Protein AF-A0A2D5IIZ1-F1 (afdb_monomer)

Solvent-accessible surface area (backbone atoms only — not comparable to full-atom values): 4179 Å² total; per-residue (Å²): 131,91,78,54,60,66,65,51,48,39,56,60,8,43,73,67,42,17,71,72,30,32,57,52,42,53,52,21,62,76,71,72,46,96,62,84,68,73,63,80,30,49,66,57,59,49,49,51,51,54,45,41,72,74,74,42,92,80,78,91,79,63,92,78,80,77,124

pLDDT: mean 83.61, std 9.4, range [41.44, 94.75]

Nearest PDB structures (foldseek):
  5uaj-assembly2_I  TM=9.478E-01  e=9.531E-08  Escherichia coli K-12
  7chw-assembly1_C  TM=9.728E-01  e=2.387E-07  Escherichia coli K-12
  8ph9-assembly1_I  TM=9.751E-01  e=4.077E-07  Escherichia coli
  5ui8-assembly1_I  TM=9.635E-01  e=3.241E-07  Escherichia coli S88
  5nwt-assembly1_C  TM=9.487E-01  e=8.761E-07  Escherichia coli K-12

Mean predicted aligned error: 7.15 Å

Secondary structure (DSSP, 8-state):
----HHHHHHHHTTTTT-HHHHHHHHHHHHHT---------HHHHHHHHHHHHTT----PPPTTTT-

Foldseek 3Di:
DPPPPVVVLCVQFLVPFPPPQVVVVVVCVVVVHPDGDGDDGVVVVVVQVVCVVVVDHDDDDDPPVPD

Structure (mmCIF, N/CA/C/O backbone):
data_AF-A0A2D5IIZ1-F1
#
_entry.id   AF-A0A2D5IIZ1-F1
#
loop_
_atom_site.group_PDB
_atom_site.id
_atom_site.type_symbol
_atom_site.label_atom_id
_atom_site.label_alt_id
_atom_site.label_comp_id
_atom_site.label_asym_id
_atom_site.label_entity_id
_atom_site.label_seq_id
_atom_site.pdbx_PDB_ins_code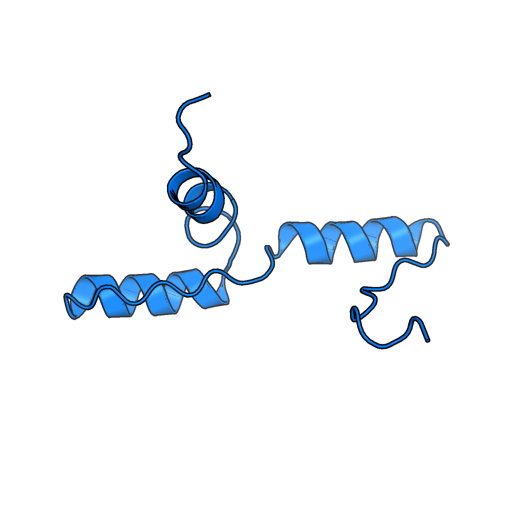
_atom_site.Cartn_x
_atom_site.Cartn_y
_atom_site.Cartn_z
_atom_site.occupancy
_atom_site.B_iso_or_equiv
_atom_site.auth_seq_id
_atom_site.auth_comp_id
_atom_site.auth_asym_id
_atom_site.auth_atom_id
_atom_site.pdbx_PDB_model_num
ATOM 1 N N . ALA A 1 1 ? -2.381 -21.826 9.321 1.00 59.69 1 ALA A N 1
ATOM 2 C CA . ALA A 1 1 ? -2.124 -20.373 9.229 1.00 59.69 1 ALA A CA 1
ATOM 3 C C . ALA A 1 1 ? -3.333 -19.635 9.802 1.00 59.69 1 ALA A C 1
ATOM 5 O O . ALA A 1 1 ? -4.444 -20.052 9.515 1.00 59.69 1 ALA A O 1
ATOM 6 N N . TYR A 1 2 ? -3.133 -18.612 10.639 1.00 71.06 2 TYR A N 1
ATOM 7 C CA . TYR A 1 2 ? -4.142 -18.026 11.548 1.00 71.06 2 TYR A CA 1
ATOM 8 C C . TYR A 1 2 ? -5.291 -17.219 10.898 1.00 71.06 2 TYR A C 1
ATOM 10 O O . TYR A 1 2 ? -6.026 -16.549 11.611 1.00 71.06 2 TYR A O 1
ATOM 18 N N . GLY A 1 3 ? -5.468 -17.244 9.571 1.00 81.50 3 GLY A N 1
ATOM 19 C CA . GLY A 1 3 ? -6.576 -16.532 8.905 1.00 81.50 3 GLY A CA 1
ATOM 20 C C . GLY A 1 3 ? -6.577 -15.005 9.087 1.00 81.50 3 GLY A C 1
ATOM 21 O O . GLY A 1 3 ? -7.578 -14.355 8.808 1.00 81.50 3 GLY A O 1
ATOM 22 N N . ALA A 1 4 ? -5.465 -14.419 9.540 1.00 88.31 4 ALA A N 1
ATOM 23 C CA . ALA A 1 4 ? -5.344 -13.007 9.902 1.00 88.31 4 ALA A CA 1
ATOM 24 C C . ALA A 1 4 ? -5.071 -12.103 8.682 1.00 88.31 4 ALA A C 1
ATOM 26 O O . ALA A 1 4 ? -4.110 -11.335 8.671 1.00 88.31 4 ALA A O 1
ATOM 27 N N . ALA A 1 5 ? -5.896 -12.225 7.637 1.00 86.31 5 ALA A N 1
ATOM 28 C CA . ALA A 1 5 ? -5.739 -11.468 6.394 1.00 86.31 5 ALA A CA 1
ATOM 29 C C . ALA A 1 5 ? -5.740 -9.949 6.644 1.00 86.31 5 ALA A C 1
ATOM 31 O O . ALA A 1 5 ? -4.852 -9.255 6.160 1.00 86.31 5 ALA A O 1
ATOM 32 N N . TYR A 1 6 ? -6.656 -9.459 7.484 1.00 85.25 6 TYR A N 1
ATOM 33 C CA . TYR A 1 6 ? -6.756 -8.041 7.847 1.00 85.25 6 TYR A CA 1
ATOM 34 C C . TYR A 1 6 ? -5.542 -7.544 8.632 1.00 85.25 6 TYR A C 1
ATOM 36 O O . TYR A 1 6 ? -4.980 -6.504 8.311 1.00 85.25 6 TYR A O 1
ATOM 44 N N . THR A 1 7 ? -5.066 -8.319 9.610 1.00 86.88 7 THR A N 1
ATOM 45 C CA . THR A 1 7 ? -3.863 -7.953 10.371 1.00 86.88 7 THR A CA 1
ATOM 46 C C . THR A 1 7 ? -2.638 -7.873 9.464 1.00 86.88 7 THR A C 1
ATOM 48 O O . THR A 1 7 ? -1.827 -6.962 9.606 1.00 86.88 7 THR A O 1
ATOM 51 N N . LEU A 1 8 ? -2.498 -8.805 8.517 1.00 87.44 8 LEU A N 1
ATOM 52 C CA . LEU A 1 8 ? -1.407 -8.771 7.548 1.00 87.44 8 LEU A CA 1
ATOM 53 C C . LEU A 1 8 ? -1.540 -7.578 6.591 1.00 87.44 8 LEU A C 1
ATOM 55 O O . LEU A 1 8 ? -0.551 -6.895 6.340 1.00 87.44 8 LEU A O 1
ATOM 59 N N . GLN A 1 9 ? -2.749 -7.299 6.103 1.00 87.38 9 GLN A N 1
ATOM 60 C CA . GLN A 1 9 ? -3.021 -6.154 5.239 1.00 87.38 9 GLN A CA 1
ATOM 61 C C . GLN A 1 9 ? -2.655 -4.843 5.934 1.00 87.38 9 GLN A C 1
ATOM 63 O O . GLN A 1 9 ? -1.935 -4.037 5.354 1.00 87.38 9 GLN A O 1
ATOM 68 N N . GLU A 1 10 ? -3.061 -4.647 7.189 1.00 85.25 10 GLU A N 1
ATOM 69 C CA . GLU A 1 10 ? -2.705 -3.454 7.961 1.00 85.25 10 GLU A CA 1
ATOM 70 C C . GLU A 1 10 ? -1.192 -3.278 8.092 1.00 85.25 10 GLU A C 1
ATOM 72 O O . GLU A 1 10 ? -0.680 -2.174 7.915 1.00 85.25 10 GLU A O 1
ATOM 77 N N . MET A 1 11 ? -0.480 -4.370 8.394 1.00 88.31 11 MET A N 1
ATOM 78 C CA . MET A 1 11 ? 0.976 -4.364 8.552 1.00 88.31 11 MET A CA 1
ATOM 79 C C . MET A 1 11 ? 1.697 -3.991 7.252 1.00 88.31 11 MET A C 1
ATOM 81 O O . MET A 1 11 ? 2.718 -3.317 7.314 1.00 88.31 11 MET A O 1
ATOM 85 N N . LEU A 1 12 ? 1.170 -4.398 6.094 1.00 86.38 12 LEU A N 1
ATOM 86 C CA . LEU A 1 12 ? 1.769 -4.127 4.781 1.00 86.38 12 LEU A CA 1
ATOM 87 C C . LEU A 1 12 ? 1.316 -2.801 4.147 1.00 86.38 12 LEU A C 1
ATOM 89 O O . LEU A 1 12 ? 1.945 -2.338 3.202 1.00 86.38 12 LEU A O 1
ATOM 93 N N . THR A 1 13 ? 0.231 -2.195 4.635 1.00 87.19 13 THR A N 1
ATOM 94 C CA . THR A 1 13 ? -0.359 -0.968 4.068 1.00 87.19 13 THR A CA 1
ATOM 95 C C . THR A 1 13 ? -0.273 0.187 5.067 1.00 87.19 13 THR A C 1
ATOM 97 O O . THR A 1 13 ? 0.791 0.779 5.238 1.00 87.19 13 THR A O 1
ATOM 100 N N . VAL A 1 14 ? -1.370 0.488 5.765 1.00 84.50 14 VAL A N 1
ATOM 101 C CA . VAL A 1 14 ? -1.583 1.679 6.601 1.00 84.50 14 VAL A CA 1
ATOM 102 C C . VAL A 1 14 ? -0.612 1.811 7.777 1.00 84.50 14 VAL A C 1
ATOM 104 O O . VAL A 1 14 ? -0.404 2.923 8.260 1.00 84.50 14 VAL A O 1
ATOM 107 N N . LYS A 1 15 ? 0.013 0.712 8.232 1.00 85.81 15 LYS A N 1
ATOM 108 C CA . LYS A 1 15 ? 1.027 0.742 9.302 1.00 85.81 15 LYS A CA 1
ATOM 109 C C . LYS A 1 15 ? 2.466 0.908 8.803 1.00 85.81 15 LYS A C 1
ATOM 111 O O . LYS A 1 15 ? 3.303 1.317 9.603 1.00 85.81 15 LYS A O 1
ATOM 116 N N . SER A 1 16 ? 2.761 0.610 7.535 1.00 84.81 16 SER A N 1
ATOM 117 C CA . SER A 1 16 ? 4.126 0.669 6.981 1.00 84.81 16 SER A CA 1
ATOM 118 C C . SER A 1 16 ? 4.267 1.741 5.903 1.00 84.81 16 SER A C 1
ATOM 120 O O . SER A 1 16 ? 5.031 2.691 6.076 1.00 84.81 16 SER A O 1
ATOM 122 N N . ASP A 1 17 ? 3.497 1.618 4.819 1.00 84.62 17 ASP A N 1
ATOM 123 C CA . ASP A 1 17 ? 3.854 2.196 3.517 1.00 84.62 17 ASP A CA 1
ATOM 124 C C . ASP A 1 17 ? 2.736 3.026 2.859 1.00 84.62 17 ASP A C 1
ATOM 126 O O . ASP A 1 17 ? 3.003 3.766 1.913 1.00 84.62 17 ASP A O 1
ATOM 130 N N . ASP A 1 18 ? 1.487 2.937 3.326 1.00 84.44 18 ASP A N 1
ATOM 131 C CA . ASP A 1 18 ? 0.374 3.712 2.760 1.00 84.44 18 ASP A CA 1
ATOM 132 C C . ASP A 1 18 ? 0.297 5.113 3.390 1.00 84.44 18 ASP A C 1
ATOM 134 O O . ASP A 1 18 ? -0.262 5.321 4.470 1.00 84.44 18 ASP A O 1
ATOM 138 N N . VAL A 1 19 ? 0.876 6.101 2.702 1.00 81.44 19 VAL A N 1
ATOM 139 C CA . VAL A 1 19 ? 0.941 7.499 3.163 1.00 81.44 19 VAL A CA 1
ATOM 140 C C . VAL A 1 19 ? -0.445 8.144 3.254 1.00 81.44 19 VAL A C 1
ATOM 142 O O . VAL A 1 19 ? -0.700 8.903 4.192 1.00 81.44 19 VAL A O 1
ATOM 145 N N . ALA A 1 20 ? -1.335 7.855 2.301 1.00 80.88 20 ALA A N 1
ATOM 146 C CA . ALA A 1 20 ? -2.674 8.437 2.260 1.00 80.88 20 ALA A CA 1
ATOM 147 C C . ALA A 1 20 ? -3.585 7.795 3.318 1.00 80.88 20 ALA A C 1
ATOM 149 O O . ALA A 1 20 ? -4.283 8.505 4.049 1.00 80.88 20 ALA A O 1
ATOM 150 N N . GLY A 1 21 ? -3.522 6.468 3.449 1.00 82.44 21 GLY A N 1
ATOM 151 C CA . GLY A 1 21 ? -4.244 5.705 4.463 1.00 82.44 21 GLY A CA 1
ATOM 152 C C . GLY A 1 21 ? -3.800 6.046 5.885 1.00 82.44 21 GLY A C 1
ATOM 153 O O . GLY A 1 21 ? -4.641 6.187 6.770 1.00 82.44 21 GLY A O 1
ATOM 154 N N . ARG A 1 22 ? -2.503 6.297 6.116 1.00 84.56 22 ARG A N 1
ATOM 155 C CA . ARG A 1 22 ? -1.973 6.606 7.455 1.00 84.56 22 ARG A CA 1
ATOM 156 C C . ARG A 1 22 ? -2.616 7.842 8.088 1.00 84.56 22 ARG A C 1
ATOM 158 O O . ARG A 1 22 ? -2.959 7.809 9.266 1.00 84.56 22 ARG A O 1
ATOM 165 N N . THR A 1 23 ? -2.806 8.924 7.331 1.00 83.94 23 THR A N 1
ATOM 166 C CA . THR A 1 23 ? -3.420 10.159 7.856 1.00 83.94 23 THR A CA 1
ATOM 167 C C . THR A 1 23 ? -4.891 9.955 8.213 1.00 83.94 23 THR A C 1
ATOM 169 O O . THR A 1 23 ? -5.315 10.379 9.287 1.00 83.94 23 THR A O 1
ATOM 172 N N . LYS A 1 24 ? -5.649 9.259 7.354 1.00 84.38 24 LYS A N 1
ATOM 173 C CA . LYS A 1 24 ? -7.050 8.907 7.628 1.00 84.38 24 LYS A CA 1
ATOM 174 C C . LYS A 1 24 ? -7.163 8.034 8.877 1.00 84.38 24 LYS A C 1
ATOM 176 O O . LYS A 1 24 ? -7.968 8.326 9.749 1.00 84.38 24 LYS A O 1
ATOM 181 N N . VAL A 1 25 ? -6.298 7.026 9.006 1.00 86.25 25 VAL A N 1
ATOM 182 C CA . VAL A 1 25 ? -6.262 6.145 10.182 1.00 86.25 25 VAL A CA 1
ATOM 183 C C . VAL A 1 25 ? -5.957 6.931 11.457 1.00 86.25 25 VAL A C 1
ATOM 185 O O . VAL A 1 25 ? -6.615 6.715 12.469 1.00 86.25 25 VAL A O 1
ATOM 188 N N . TYR A 1 26 ? -5.025 7.889 11.427 1.00 85.12 26 TYR A N 1
ATOM 189 C CA . TYR A 1 26 ? -4.793 8.767 12.578 1.00 85.12 26 TYR A CA 1
ATOM 190 C C . TYR A 1 26 ? -6.036 9.579 12.958 1.00 85.12 26 TYR A C 1
ATOM 192 O O . TYR A 1 26 ? -6.362 9.673 14.140 1.00 85.12 26 TYR A O 1
ATOM 200 N N . GLU A 1 27 ? -6.737 10.150 11.980 1.00 86.44 27 GLU A N 1
ATOM 201 C CA . GLU A 1 27 ? -7.966 10.910 12.219 1.00 86.44 27 GLU A CA 1
ATOM 202 C C . GLU A 1 27 ? -9.074 10.025 12.809 1.00 86.44 27 GLU A C 1
ATOM 204 O O . GLU A 1 27 ? -9.709 10.403 13.794 1.00 86.44 27 GLU A O 1
ATOM 209 N N . SER A 1 28 ? -9.251 8.822 12.267 1.00 85.06 28 SER A N 1
ATOM 210 C CA . SER A 1 28 ? -10.206 7.819 12.739 1.00 85.06 28 SER A CA 1
ATOM 211 C C . SER A 1 28 ? -9.902 7.341 14.164 1.00 85.06 28 SER A C 1
ATOM 213 O O . SER A 1 28 ? -10.809 7.291 14.992 1.00 85.06 28 SER A O 1
ATOM 215 N N . ILE A 1 29 ? -8.626 7.119 14.509 1.00 86.62 29 ILE A N 1
ATOM 216 C CA . ILE A 1 29 ? -8.205 6.780 15.880 1.00 86.62 29 ILE A CA 1
ATOM 217 C C . ILE A 1 29 ? -8.549 7.909 16.860 1.00 86.62 29 ILE A C 1
ATOM 219 O O . ILE A 1 29 ? -9.019 7.642 17.964 1.00 86.62 29 ILE A O 1
ATOM 223 N N . VAL A 1 30 ? -8.338 9.173 16.472 1.00 89.81 30 VAL A N 1
ATOM 224 C CA . VAL A 1 30 ? -8.656 10.329 17.330 1.00 89.81 30 VAL A CA 1
ATOM 225 C C . VAL A 1 30 ? -10.169 10.511 17.495 1.0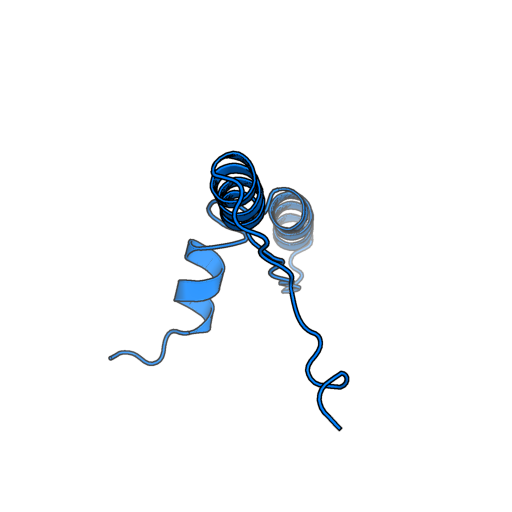0 89.81 30 VAL A C 1
ATOM 227 O O . VAL A 1 30 ? -10.621 10.876 18.579 1.00 89.81 30 VAL A O 1
ATOM 230 N N . LYS A 1 31 ? -10.954 10.250 16.444 1.00 88.88 31 LYS A N 1
ATOM 231 C CA . LYS A 1 31 ? -12.424 10.347 16.467 1.00 88.88 31 LYS A CA 1
ATOM 232 C C . LYS A 1 31 ? -13.115 9.139 17.107 1.00 88.88 31 LYS A C 1
ATOM 234 O O . LYS A 1 31 ? -14.290 9.239 17.447 1.00 88.88 31 LYS A O 1
ATOM 239 N N . GLY A 1 32 ? -12.403 8.028 17.295 1.00 85.69 32 GLY A N 1
ATOM 240 C CA . GLY A 1 32 ? -12.979 6.767 17.769 1.00 85.69 32 GLY A CA 1
ATOM 241 C C . GLY A 1 32 ? -13.855 6.073 16.720 1.00 85.69 32 GLY A C 1
ATOM 242 O O . GLY A 1 32 ? -14.792 5.367 17.081 1.00 85.69 32 GLY A O 1
ATOM 243 N N . GLU A 1 33 ? -13.581 6.304 15.436 1.00 83.19 33 GLU A N 1
ATOM 244 C CA . GLU A 1 33 ? -14.285 5.689 14.308 1.00 83.19 33 GLU A CA 1
ATOM 245 C C . GLU A 1 33 ? -13.455 4.519 13.758 1.00 83.19 33 GLU A C 1
ATOM 247 O O . GLU A 1 33 ? -12.270 4.684 13.478 1.00 83.19 33 GLU A O 1
ATOM 252 N N . ASP A 1 34 ? -14.068 3.353 13.542 1.00 72.19 34 ASP A N 1
ATOM 253 C CA . ASP A 1 34 ? -13.401 2.173 12.961 1.00 72.19 34 ASP A CA 1
ATOM 254 C C . ASP A 1 34 ? -13.490 2.180 11.425 1.00 72.19 34 ASP A C 1
ATOM 256 O O . ASP A 1 34 ? -14.042 1.267 10.808 1.00 72.19 34 ASP A O 1
ATOM 260 N N . ASN A 1 35 ? -12.983 3.239 10.787 1.00 72.38 35 ASN A N 1
ATOM 261 C CA . ASN A 1 35 ? -12.927 3.309 9.327 1.00 72.38 35 ASN A CA 1
ATOM 262 C C . ASN A 1 35 ? -11.505 3.035 8.822 1.00 72.38 35 ASN A C 1
ATOM 264 O O . ASN A 1 35 ? -10.604 3.858 8.985 1.00 72.38 35 ASN A O 1
ATOM 268 N N . P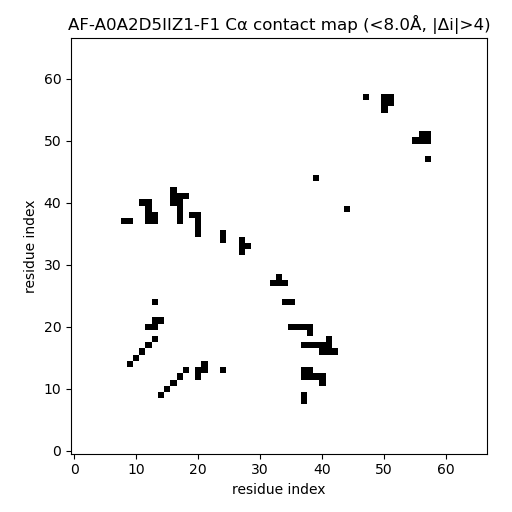HE A 1 36 ? -11.314 1.871 8.200 1.00 68.19 36 PHE A N 1
ATOM 269 C CA . PHE A 1 36 ? -10.018 1.407 7.708 1.00 68.19 36 PHE A CA 1
ATOM 270 C C . PHE A 1 36 ? -10.093 1.144 6.204 1.00 68.19 36 PHE A C 1
ATOM 272 O O . PHE A 1 36 ? -10.585 0.110 5.758 1.00 68.19 36 PHE A O 1
ATOM 279 N N . GLU A 1 37 ? -9.573 2.082 5.416 1.00 74.44 37 GLU A N 1
ATOM 280 C CA . GLU A 1 37 ? -9.365 1.907 3.978 1.00 74.44 37 GLU A CA 1
ATOM 281 C C . GLU A 1 37 ? -7.871 1.703 3.723 1.00 74.44 37 GLU A C 1
ATOM 283 O O . GLU A 1 37 ? -7.076 2.631 3.872 1.00 74.44 37 GLU A O 1
ATOM 288 N N . ALA A 1 38 ? -7.489 0.481 3.358 1.00 76.19 38 ALA A N 1
ATOM 289 C CA . ALA A 1 38 ? -6.129 0.159 2.949 1.00 76.19 38 ALA A CA 1
ATOM 290 C C . ALA A 1 38 ? -5.986 0.342 1.433 1.00 76.19 38 ALA A C 1
ATOM 292 O O . ALA A 1 38 ? -6.679 -0.322 0.660 1.00 76.19 38 ALA A O 1
ATOM 293 N N . GLY A 1 39 ? -5.093 1.240 1.017 1.00 82.31 39 GLY A N 1
ATOM 294 C CA . GLY A 1 39 ? -4.763 1.467 -0.384 1.00 82.31 39 GLY A CA 1
ATOM 295 C C . GLY A 1 39 ? -3.638 0.567 -0.900 1.00 82.31 39 GLY A C 1
ATOM 296 O O . GLY A 1 39 ? -3.167 -0.354 -0.227 1.00 82.31 39 GLY A O 1
ATOM 297 N N . VAL A 1 40 ? -3.184 0.861 -2.120 1.00 85.19 40 VAL A N 1
ATOM 298 C CA . VAL A 1 40 ? -1.980 0.250 -2.700 1.00 85.19 40 VAL A CA 1
ATOM 299 C C . VAL A 1 40 ? -0.742 0.795 -1.967 1.00 85.19 40 VAL A C 1
ATOM 301 O O . VAL A 1 40 ? -0.608 2.015 -1.862 1.00 85.19 40 VAL A O 1
ATOM 304 N N . PRO A 1 41 ? 0.177 -0.061 -1.478 1.00 88.62 41 PRO A N 1
ATOM 305 C CA . PRO A 1 41 ? 1.419 0.387 -0.852 1.00 88.62 41 PRO A CA 1
ATOM 306 C C . PRO A 1 41 ? 2.274 1.222 -1.804 1.00 88.62 41 PRO A C 1
ATOM 308 O O . PRO A 1 41 ? 2.456 0.859 -2.969 1.00 88.62 41 PRO A O 1
ATOM 311 N N . GLU A 1 42 ? 2.904 2.280 -1.298 1.00 87.88 42 GLU A N 1
ATOM 312 C CA . GLU A 1 42 ? 3.794 3.097 -2.130 1.00 87.88 42 GLU A CA 1
ATOM 313 C C . GLU A 1 42 ? 5.029 2.305 -2.602 1.00 87.88 42 GLU A C 1
ATOM 315 O O . GLU A 1 42 ? 5.545 2.532 -3.696 1.00 87.88 42 GLU A O 1
ATOM 320 N N . SER A 1 43 ? 5.452 1.297 -1.834 1.00 90.00 43 SER A N 1
ATOM 321 C CA . SER A 1 43 ? 6.506 0.350 -2.217 1.00 90.00 43 SER A CA 1
ATOM 322 C C . SER A 1 43 ? 6.179 -0.419 -3.506 1.00 90.00 43 SER A C 1
ATOM 324 O O . SER A 1 43 ? 7.077 -0.676 -4.309 1.00 90.00 43 SER A O 1
ATOM 326 N N . PHE A 1 44 ? 4.902 -0.706 -3.778 1.00 90.25 44 PHE A N 1
ATOM 327 C CA . PHE A 1 44 ? 4.480 -1.311 -5.043 1.00 90.25 44 PHE A CA 1
ATOM 328 C C . PHE A 1 44 ? 4.617 -0.330 -6.218 1.00 90.25 44 PHE A C 1
ATOM 330 O O . PHE A 1 44 ? 5.122 -0.697 -7.279 1.00 90.25 44 PHE A 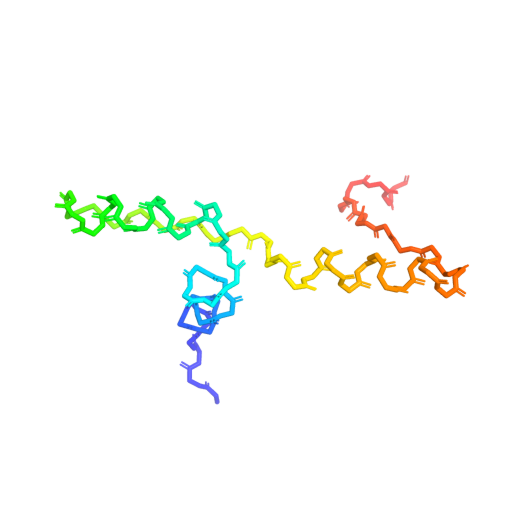O 1
ATOM 337 N N . ASN A 1 45 ? 4.259 0.944 -6.025 1.00 88.62 45 ASN A N 1
ATOM 338 C CA . ASN A 1 45 ? 4.462 1.984 -7.040 1.00 88.62 45 ASN A CA 1
ATOM 339 C C . ASN A 1 45 ? 5.948 2.182 -7.377 1.00 88.62 45 ASN A C 1
ATOM 341 O O . ASN A 1 45 ? 6.298 2.398 -8.541 1.00 88.62 45 ASN A O 1
ATOM 345 N N . VAL A 1 46 ? 6.829 2.108 -6.374 1.00 92.25 46 VAL A N 1
ATOM 346 C CA . VAL A 1 46 ? 8.284 2.151 -6.578 1.00 92.25 46 VAL A CA 1
ATOM 347 C C . VAL A 1 46 ? 8.748 0.936 -7.378 1.00 92.25 46 VAL A C 1
ATOM 349 O O . VAL A 1 46 ? 9.425 1.117 -8.387 1.00 92.25 46 VAL A O 1
ATOM 352 N N . LEU A 1 47 ? 8.309 -0.271 -7.013 1.00 92.31 47 LEU A N 1
ATOM 353 C CA . LEU A 1 47 ? 8.633 -1.500 -7.739 1.00 92.31 47 LEU A CA 1
ATOM 354 C C . LEU A 1 47 ? 8.259 -1.408 -9.228 1.00 92.31 47 LEU A C 1
ATOM 356 O O . LEU A 1 47 ? 9.078 -1.720 -10.090 1.00 92.31 47 LEU A O 1
ATOM 360 N N . VAL A 1 48 ? 7.054 -0.926 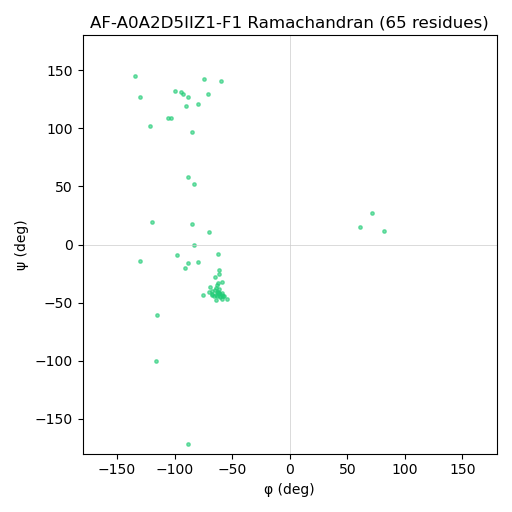-9.554 1.00 91.44 48 VAL A N 1
ATOM 361 C CA . VAL A 1 48 ? 6.620 -0.741 -10.952 1.00 91.44 48 VAL A CA 1
ATOM 362 C C . VAL A 1 48 ? 7.561 0.210 -11.703 1.00 91.44 48 VAL A C 1
ATOM 364 O O . VAL A 1 48 ? 7.920 -0.047 -12.854 1.00 91.44 48 VAL A O 1
ATOM 367 N N . LYS A 1 49 ? 7.999 1.302 -11.064 1.00 90.56 49 LYS A N 1
ATOM 368 C CA . LYS A 1 49 ? 8.944 2.259 -11.664 1.00 90.56 49 LYS A CA 1
ATOM 369 C C . LYS A 1 49 ? 10.336 1.654 -11.857 1.00 90.56 49 LYS A C 1
ATOM 371 O O . LYS A 1 49 ? 10.947 1.894 -12.895 1.00 90.56 49 LYS A O 1
ATOM 376 N N . GLU A 1 50 ? 10.821 0.862 -10.905 1.00 94.75 50 GLU A N 1
ATOM 377 C CA . GLU A 1 50 ? 12.114 0.172 -11.006 1.00 94.75 50 GLU A CA 1
ATOM 378 C C . GLU A 1 50 ? 12.121 -0.849 -12.148 1.00 94.75 50 GLU A C 1
ATOM 380 O O . GLU A 1 50 ? 13.047 -0.867 -12.958 1.00 94.75 50 GLU A O 1
ATOM 385 N N . VAL A 1 51 ? 11.046 -1.630 -12.283 1.00 93.75 51 VAL A N 1
ATOM 386 C CA . VAL A 1 51 ? 10.867 -2.584 -13.388 1.00 93.75 51 VAL A CA 1
ATOM 387 C C . VAL A 1 51 ? 10.809 -1.862 -14.740 1.00 93.75 51 VAL A C 1
ATOM 389 O O . VAL A 1 51 ? 11.478 -2.280 -15.687 1.00 93.75 51 VAL A O 1
ATOM 392 N N . ARG A 1 52 ? 10.104 -0.7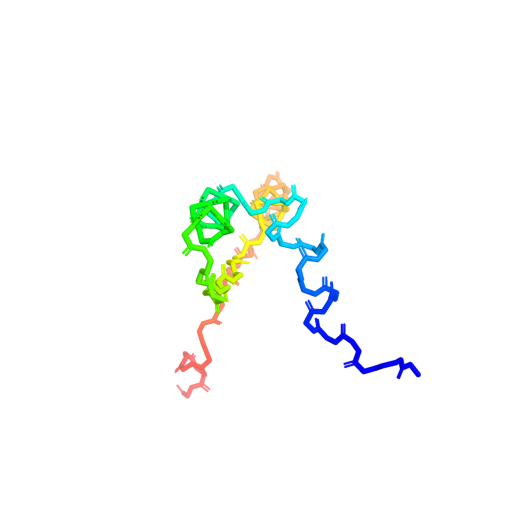25 -14.829 1.00 90.69 52 ARG A N 1
ATOM 393 C CA . ARG A 1 52 ? 10.104 0.131 -16.033 1.00 90.69 52 ARG A CA 1
ATOM 394 C C . ARG A 1 52 ? 11.484 0.695 -16.361 1.00 90.69 52 ARG A C 1
ATOM 396 O O . ARG A 1 52 ? 11.824 0.814 -17.536 1.00 90.69 52 ARG A O 1
ATOM 403 N N . GLY A 1 53 ? 12.307 0.978 -15.353 1.00 91.88 53 GLY A N 1
ATOM 404 C CA . GLY A 1 53 ? 13.706 1.380 -15.531 1.00 91.88 53 GLY A CA 1
ATOM 405 C C . GLY A 1 53 ? 14.571 0.316 -16.219 1.00 91.88 53 GLY A C 1
ATOM 406 O O . GLY A 1 53 ? 15.539 0.661 -16.892 1.00 91.88 53 GLY A O 1
ATOM 407 N N . LEU A 1 54 ? 14.192 -0.963 -16.118 1.00 93.81 54 LEU A N 1
ATOM 408 C CA . LEU A 1 54 ? 14.841 -2.077 -16.820 1.00 93.81 54 LEU A CA 1
ATOM 409 C C . LEU A 1 54 ? 14.348 -2.254 -18.270 1.00 93.81 54 LEU A C 1
ATOM 411 O O . LEU A 1 54 ? 14.81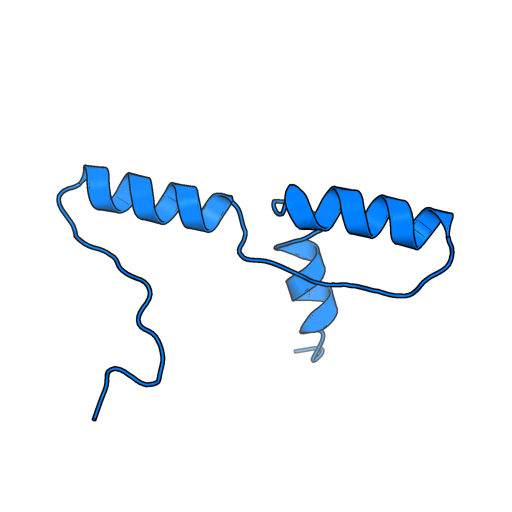7 -3.153 -18.965 1.00 93.81 54 LEU A O 1
ATOM 415 N N . GLY A 1 55 ? 13.410 -1.423 -18.738 1.00 91.88 55 GLY A N 1
ATOM 416 C CA . GLY A 1 55 ? 12.792 -1.545 -20.063 1.00 91.88 55 GLY A CA 1
ATOM 417 C C . GLY A 1 55 ? 11.653 -2.568 -20.132 1.00 91.88 55 GLY A C 1
ATOM 418 O O . GLY A 1 55 ? 11.208 -2.911 -21.225 1.00 91.88 55 GLY A O 1
ATOM 419 N N . LEU A 1 56 ? 11.176 -3.059 -18.984 1.00 92.00 56 LEU A N 1
ATOM 420 C CA . LEU A 1 56 ? 10.035 -3.968 -18.888 1.00 92.00 56 LEU A CA 1
ATOM 421 C C . LEU A 1 56 ? 8.750 -3.169 -18.639 1.00 92.00 56 LEU A C 1
ATOM 423 O O . LEU A 1 56 ? 8.709 -2.328 -17.742 1.00 92.00 56 LEU A O 1
ATOM 427 N N . ASN A 1 57 ? 7.690 -3.435 -19.408 1.00 88.88 57 ASN A N 1
ATOM 428 C CA . ASN A 1 57 ? 6.397 -2.795 -19.176 1.00 88.88 57 ASN A CA 1
ATOM 429 C C . ASN A 1 57 ? 5.559 -3.609 -18.184 1.00 88.88 57 ASN A C 1
ATOM 431 O O . ASN A 1 57 ? 5.341 -4.802 -18.381 1.00 88.88 57 ASN A O 1
ATOM 435 N N . MET A 1 58 ? 5.090 -2.946 -17.131 1.00 88.44 58 MET A N 1
ATOM 436 C CA . MET A 1 58 ? 4.186 -3.503 -16.131 1.00 88.44 58 MET A CA 1
ATOM 437 C C . MET A 1 58 ? 3.019 -2.533 -15.960 1.00 88.44 58 MET A C 1
ATOM 439 O O . MET A 1 58 ? 3.225 -1.333 -15.732 1.00 88.44 58 MET A O 1
ATOM 443 N N . GLU A 1 59 ? 1.809 -3.064 -16.086 1.00 86.62 59 GLU A N 1
ATOM 444 C CA . GLU A 1 59 ? 0.545 -2.337 -16.020 1.00 86.62 59 GLU A CA 1
ATOM 445 C C . GLU A 1 59 ? -0.421 -3.109 -15.120 1.00 86.62 59 GLU A C 1
ATOM 447 O O . GLU A 1 59 ? -0.372 -4.339 -15.045 1.00 86.62 59 GLU A O 1
ATOM 452 N N . LEU A 1 60 ? -1.251 -2.371 -14.386 1.00 84.44 60 LEU A N 1
ATOM 453 C CA . LEU A 1 60 ? -2.368 -2.949 -13.653 1.00 84.44 60 LEU A CA 1
ATOM 454 C C . LEU A 1 60 ? -3.486 -3.170 -14.666 1.00 84.44 60 LEU A C 1
ATOM 456 O O . LEU A 1 60 ? -3.903 -2.217 -15.316 1.00 84.44 60 LEU A O 1
ATOM 460 N N . LEU A 1 61 ? -3.910 -4.419 -14.814 1.00 88.00 61 LEU A N 1
ATOM 461 C CA . LEU A 1 61 ? -5.037 -4.776 -15.663 1.00 88.00 61 LEU A CA 1
ATOM 462 C C . LEU A 1 61 ? -6.293 -4.795 -14.804 1.00 88.00 61 LEU A C 1
ATOM 464 O O . LEU A 1 61 ? -6.314 -5.453 -13.757 1.00 88.00 61 LEU A O 1
ATOM 468 N N . ASP A 1 62 ? -7.328 -4.103 -15.258 1.00 85.94 62 ASP A N 1
ATOM 469 C CA . ASP A 1 62 ? -8.648 -4.236 -14.664 1.00 85.94 62 ASP A CA 1
ATOM 470 C C . ASP A 1 62 ? -9.260 -5.568 -15.106 1.00 85.94 62 ASP A C 1
ATOM 472 O O . ASP A 1 62 ? -9.084 -6.022 -16.238 1.00 85.94 62 ASP A O 1
ATOM 476 N N . ALA A 1 63 ? -9.988 -6.221 -14.200 1.00 78.19 63 ALA A N 1
ATOM 477 C CA . ALA A 1 63 ? -10.554 -7.551 -14.437 1.00 78.19 63 ALA A CA 1
ATOM 478 C C . ALA A 1 63 ? -11.580 -7.599 -15.593 1.00 78.19 63 ALA A C 1
ATOM 480 O O . ALA A 1 63 ? -11.998 -8.686 -15.983 1.00 78.19 63 ALA A O 1
ATOM 481 N N . GLU A 1 64 ? -11.974 -6.443 -16.132 1.00 70.94 64 GLU A N 1
ATOM 482 C CA . GLU A 1 64 ? -12.960 -6.292 -17.206 1.00 70.94 64 GLU A CA 1
ATOM 483 C C . GLU A 1 64 ? -12.334 -6.137 -18.607 1.00 70.94 64 GLU A C 1
ATOM 485 O O . GLU A 1 64 ? -13.049 -6.237 -19.597 1.00 70.94 64 GLU A O 1
ATOM 490 N N . GLU A 1 65 ? -11.012 -5.967 -18.740 1.00 60.72 65 GLU A N 1
ATOM 491 C CA . GLU A 1 65 ? -10.346 -5.813 -20.053 1.00 60.72 65 GLU A CA 1
ATOM 492 C C . GLU A 1 65 ? -10.008 -7.155 -20.746 1.00 60.72 65 GLU A C 1
ATOM 494 O O . GLU A 1 65 ? -9.174 -7.214 -21.650 1.00 60.72 65 GLU A O 1
ATOM 499 N N . GLY 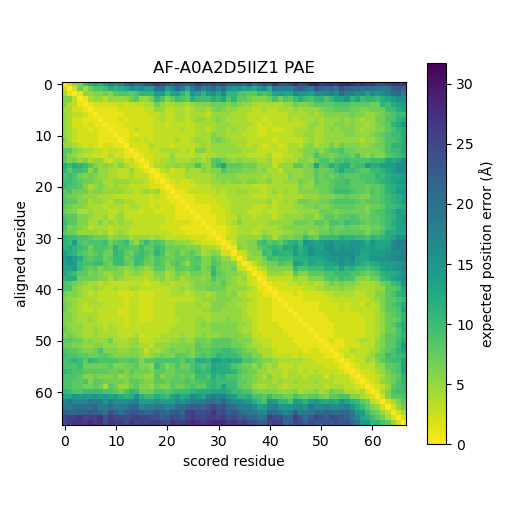A 1 66 ? -10.640 -8.252 -20.314 1.00 56.72 66 GLY A N 1
ATOM 500 C CA . GLY A 1 66 ? -10.337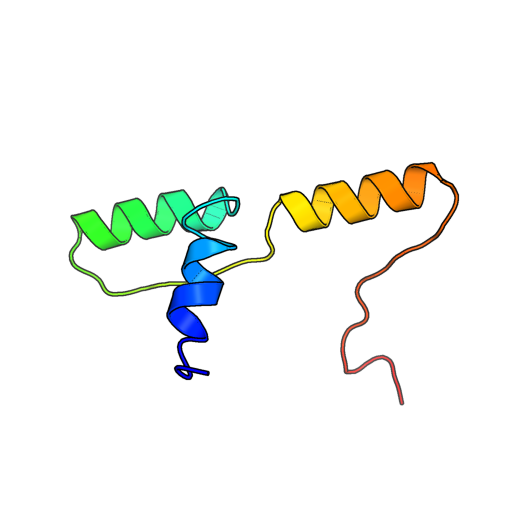 -9.624 -20.734 1.00 56.72 66 GLY A CA 1
ATOM 501 C C . GLY A 1 66 ? -11.470 -10.402 -21.415 1.00 56.72 66 GLY A C 1
ATOM 502 O O . GLY A 1 66 ? -11.381 -11.632 -21.437 1.00 56.72 66 GLY A O 1
ATOM 503 N N . GLU A 1 67 ? -12.505 -9.733 -21.940 1.00 41.44 67 GLU A N 1
ATOM 504 C CA . GLU A 1 67 ? -13.456 -10.322 -22.911 1.00 41.44 67 GLU A CA 1
ATOM 505 C C . GLU A 1 67 ? -13.098 -9.971 -24.363 1.00 41.44 67 GLU A C 1
ATOM 507 O O . GLU A 1 67 ? -12.847 -8.779 -24.656 1.00 41.44 67 GLU A O 1
#

Sequence (67 aa):
AYGAAYTLQEMLTVKSDDVAGRTKVYESIVKGEDNFEAGVPESFNVLVKEVRGLGLNMELLDAEEGE

Radius of gyration: 15.54 Å; Cα contacts (8 Å, |Δi|>4): 46; chains: 1; bounding box: 29×31×41 Å